Protein AF-A0AAJ2VSM1-F1 (afdb_monomer_lite)

Secondary structure (DSSP, 8-state):
---HHHHHHHHHHHHHHTTPPEEEEE-TTT--EEEEEPPPTT--EEEEEE-TTT--EEEEEE-SS-EEEEPPPP----

pLDDT: mean 93.22, std 11.48, range [51.03, 98.56]

InterPro domains:
  IPR059686 Uncharacterized protein gp6 [PF26833] (4-65)

Structure (mmCIF, N/CA/C/O backbone):
data_AF-A0AAJ2VSM1-F1
#
_entry.id   AF-A0AAJ2VSM1-F1
#
loop_
_atom_site.group_PDB
_atom_site.id
_atom_site.type_symbol
_atom_site.label_atom_id
_atom_site.label_alt_id
_atom_site.label_comp_id
_atom_site.label_asym_id
_atom_site.label_entity_id
_atom_site.label_seq_id
_atom_site.pdbx_PDB_ins_code
_atom_site.Cartn_x
_atom_site.Cartn_y
_atom_site.Cartn_z
_atom_site.occupancy
_atom_site.B_iso_or_equiv
_atom_site.auth_seq_id
_atom_site.auth_comp_id
_atom_site.auth_asym_id
_atom_site.auth_atom_id
_atom_site.pdbx_PDB_model_num
ATOM 1 N N . MET A 1 1 ? 10.296 20.220 -0.610 1.00 51.03 1 MET A N 1
ATOM 2 C CA . MET A 1 1 ? 9.624 19.254 -1.504 1.00 51.03 1 MET A CA 1
ATOM 3 C C . MET A 1 1 ? 9.385 18.001 -0.680 1.00 51.03 1 MET A C 1
ATOM 5 O O . MET A 1 1 ? 10.346 17.515 -0.106 1.00 51.03 1 MET A O 1
ATOM 9 N N . THR A 1 2 ? 8.139 17.568 -0.495 1.00 63.16 2 THR A N 1
ATOM 10 C CA . THR A 1 2 ? 7.821 16.384 0.326 1.00 63.16 2 THR A CA 1
ATOM 11 C C . THR A 1 2 ? 8.100 15.118 -0.483 1.00 63.16 2 THR A C 1
ATOM 13 O O . THR A 1 2 ? 7.543 14.990 -1.574 1.00 63.16 2 THR A O 1
ATOM 16 N N . ASP A 1 3 ? 8.946 14.228 0.035 1.00 89.88 3 ASP A N 1
ATOM 17 C CA . ASP A 1 3 ? 9.319 12.956 -0.600 1.00 89.88 3 ASP A CA 1
ATOM 18 C C . ASP A 1 3 ? 8.118 11.988 -0.708 1.00 89.88 3 ASP A C 1
ATOM 20 O O . ASP A 1 3 ? 7.184 12.054 0.103 1.00 89.88 3 ASP A O 1
ATOM 24 N N . LEU A 1 4 ? 8.112 11.093 -1.707 1.00 91.81 4 LEU A N 1
ATOM 25 C CA . LEU A 1 4 ? 7.007 10.153 -1.969 1.00 91.81 4 LEU A CA 1
ATOM 26 C C . LEU A 1 4 ? 6.689 9.316 -0.726 1.00 91.81 4 LEU A C 1
ATOM 28 O O . LEU A 1 4 ? 5.522 9.177 -0.345 1.00 91.81 4 LEU A O 1
ATOM 32 N N . LYS A 1 5 ? 7.730 8.818 -0.053 1.00 94.06 5 LYS A N 1
ATOM 33 C CA . LYS A 1 5 ? 7.599 8.010 1.160 1.00 94.06 5 LYS A CA 1
ATOM 34 C C . LYS A 1 5 ? 6.949 8.782 2.303 1.00 94.06 5 LYS A C 1
ATOM 36 O O . LYS A 1 5 ? 6.144 8.217 3.049 1.00 94.06 5 LYS A O 1
ATOM 41 N N . GLN A 1 6 ? 7.251 10.074 2.428 1.00 95.50 6 GLN A N 1
ATOM 42 C CA . GLN A 1 6 ? 6.641 10.931 3.441 1.00 95.50 6 GLN A CA 1
ATOM 43 C C . GLN A 1 6 ? 5.146 11.131 3.162 1.00 95.50 6 GLN A C 1
ATOM 45 O O . GLN A 1 6 ? 4.336 10.915 4.060 1.00 95.50 6 GLN A O 1
ATOM 50 N N . ARG A 1 7 ? 4.757 11.453 1.919 1.00 95.19 7 ARG A N 1
ATOM 51 C CA . ARG A 1 7 ? 3.334 11.606 1.547 1.00 95.19 7 ARG A CA 1
ATOM 52 C C . ARG A 1 7 ? 2.538 10.324 1.778 1.00 95.19 7 ARG A C 1
ATOM 54 O O . ARG A 1 7 ? 1.442 10.375 2.329 1.00 95.19 7 ARG A O 1
ATOM 61 N N . TYR A 1 8 ? 3.111 9.185 1.396 1.00 97.00 8 TYR A N 1
ATOM 62 C CA . TYR A 1 8 ? 2.554 7.859 1.654 1.00 97.00 8 TYR A CA 1
ATOM 63 C C . TYR A 1 8 ? 2.337 7.615 3.157 1.00 97.00 8 TYR A C 1
ATOM 65 O O . TYR A 1 8 ? 1.245 7.229 3.576 1.00 97.00 8 TYR A O 1
ATOM 73 N N . THR A 1 9 ? 3.354 7.897 3.976 1.00 96.69 9 THR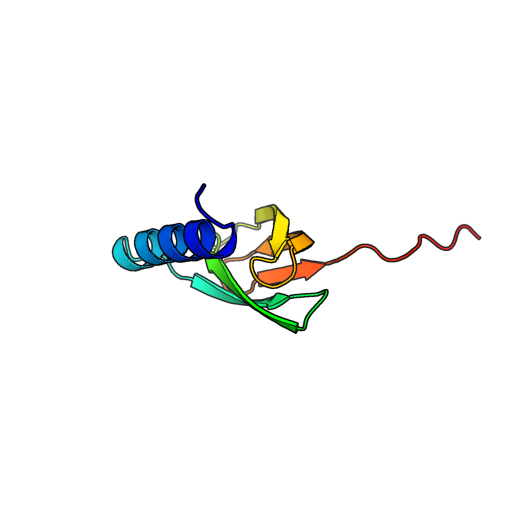 A N 1
ATOM 74 C CA . THR A 1 9 ? 3.295 7.692 5.431 1.00 96.69 9 THR A CA 1
ATOM 75 C C . THR A 1 9 ? 2.232 8.582 6.071 1.00 96.69 9 THR A C 1
ATOM 77 O O . THR A 1 9 ? 1.425 8.113 6.870 1.00 96.69 9 THR A O 1
ATOM 80 N N . GLU A 1 10 ? 2.192 9.862 5.698 1.00 97.12 10 GLU A N 1
ATOM 81 C CA . GLU A 1 10 ? 1.201 10.813 6.202 1.00 97.12 10 GLU A CA 1
ATOM 82 C C . GLU A 1 10 ? -0.226 10.415 5.816 1.00 97.12 10 GLU A C 1
ATOM 84 O O . GLU A 1 10 ? -1.120 10.483 6.657 1.00 97.12 10 GLU A O 1
ATOM 89 N N . TYR A 1 11 ? -0.444 9.975 4.575 1.00 96.94 11 TYR A N 1
ATOM 90 C CA . TYR A 1 11 ? -1.750 9.516 4.105 1.00 96.94 11 TYR A CA 1
ATOM 91 C C . TYR A 1 11 ? -2.235 8.288 4.887 1.00 96.94 11 TYR A C 1
ATOM 93 O O . TYR A 1 11 ? -3.332 8.306 5.444 1.00 96.94 11 TYR A O 1
ATOM 101 N N . ASN A 1 12 ? -1.392 7.261 5.024 1.00 97.94 12 ASN A N 1
ATOM 102 C CA . ASN A 1 12 ? -1.751 6.054 5.768 1.00 97.94 12 ASN A CA 1
ATOM 103 C C . ASN A 1 12 ? -1.968 6.333 7.262 1.00 97.94 12 ASN A C 1
ATOM 105 O O . ASN A 1 12 ? -2.855 5.739 7.870 1.00 97.94 12 ASN A O 1
ATOM 109 N N . ASN A 1 13 ? -1.219 7.264 7.860 1.00 98.00 13 ASN A N 1
ATOM 110 C CA . ASN A 1 13 ? -1.448 7.678 9.246 1.00 98.00 13 ASN A CA 1
ATOM 111 C C . ASN A 1 13 ? -2.824 8.327 9.440 1.00 98.00 13 ASN A C 1
ATOM 113 O O . ASN A 1 13 ? -3.486 8.020 10.429 1.00 98.00 13 ASN A O 1
ATOM 117 N N . ARG A 1 14 ? -3.270 9.174 8.500 1.00 98.38 14 ARG A N 1
ATOM 118 C CA . ARG A 1 14 ? -4.622 9.760 8.538 1.00 98.38 14 ARG A CA 1
ATOM 119 C C . ARG A 1 14 ? -5.686 8.676 8.433 1.00 98.38 14 ARG A C 1
ATOM 121 O O . ARG A 1 14 ? -6.552 8.607 9.290 1.00 98.38 14 ARG A O 1
ATOM 128 N N . LEU A 1 15 ? -5.536 7.752 7.482 1.00 98.12 15 LEU A N 1
ATOM 129 C CA . LEU A 1 15 ? -6.460 6.626 7.340 1.00 98.12 15 LEU A CA 1
ATOM 130 C C . LEU A 1 15 ? -6.576 5.787 8.622 1.00 98.12 15 LEU A C 1
ATOM 132 O O . LEU A 1 15 ? -7.682 5.428 9.017 1.00 98.12 15 LEU A O 1
ATOM 136 N N . ARG A 1 16 ? -5.454 5.500 9.300 1.00 97.56 16 ARG A N 1
ATOM 137 C CA . ARG A 1 16 ? -5.486 4.793 10.592 1.00 97.56 16 ARG A CA 1
ATOM 138 C C . ARG A 1 16 ? -6.187 5.604 11.678 1.00 97.56 16 ARG A C 1
ATOM 140 O O . ARG A 1 16 ? -6.950 5.027 12.445 1.00 97.56 16 ARG A O 1
ATOM 147 N N . ALA A 1 17 ? -5.920 6.909 11.758 1.00 98.19 17 ALA A N 1
ATOM 148 C CA . ALA A 1 17 ? -6.556 7.792 12.734 1.00 98.19 17 ALA A CA 1
ATOM 149 C C . ALA A 1 17 ? -8.078 7.877 12.527 1.00 98.19 17 ALA A C 1
ATOM 151 O O . ALA A 1 17 ? -8.824 7.895 13.502 1.00 98.19 17 ALA A O 1
ATOM 152 N N . ASP A 1 18 ? -8.526 7.826 11.272 1.00 98.06 18 ASP A N 1
ATOM 153 C CA . ASP A 1 18 ? -9.939 7.811 10.881 1.00 98.06 18 ASP A CA 1
ATOM 154 C C . ASP A 1 18 ? -10.595 6.419 11.040 1.00 98.06 18 ASP A C 1
ATOM 156 O O . ASP A 1 18 ? -11.777 6.239 10.752 1.00 98.06 18 ASP A O 1
ATOM 160 N N . GLY A 1 19 ? -9.846 5.413 11.511 1.00 97.75 19 GLY A N 1
ATOM 161 C CA . GLY A 1 19 ? -10.350 4.061 11.765 1.00 97.75 19 GLY A CA 1
ATOM 162 C C . GLY A 1 19 ? -10.463 3.175 10.522 1.00 97.75 19 GLY A C 1
ATOM 163 O O . GLY A 1 19 ? -11.072 2.104 10.583 1.00 97.75 19 GLY A O 1
ATOM 164 N N . HIS A 1 20 ? -9.877 3.571 9.390 1.00 97.88 20 HIS A N 1
ATOM 165 C CA . HIS A 1 20 ? -9.859 2.739 8.192 1.00 97.88 20 HIS A CA 1
ATOM 166 C C . HIS A 1 20 ? -8.915 1.541 8.349 1.00 97.88 20 HIS A C 1
ATOM 168 O O . HIS A 1 20 ? -7.774 1.656 8.801 1.00 97.88 20 HIS A O 1
ATOM 174 N N . LYS A 1 21 ? -9.377 0.373 7.893 1.00 97.62 21 LYS A N 1
ATOM 175 C CA . LYS A 1 21 ? -8.559 -0.839 7.808 1.00 97.62 21 LYS A CA 1
ATOM 176 C C . LYS A 1 21 ? -7.506 -0.678 6.712 1.00 97.62 21 LYS A C 1
ATOM 178 O O . LYS A 1 21 ? -7.847 -0.399 5.562 1.00 97.62 21 LYS A O 1
ATOM 183 N N . LEU A 1 22 ? -6.246 -0.919 7.060 1.00 98.31 22 LEU A N 1
ATOM 184 C CA . LEU A 1 22 ? -5.153 -1.038 6.099 1.00 98.31 22 LEU A CA 1
ATOM 185 C C . LEU A 1 22 ? -4.790 -2.511 5.875 1.00 98.31 22 LEU A C 1
ATOM 187 O O . LEU A 1 22 ? -4.878 -3.333 6.787 1.00 98.31 22 LEU A O 1
ATOM 191 N N . LEU A 1 23 ? -4.379 -2.830 4.653 1.00 98.44 23 LEU A N 1
ATOM 192 C CA . LEU A 1 23 ? -3.873 -4.131 4.231 1.00 98.44 23 LEU A CA 1
ATOM 193 C C . LEU A 1 23 ? -2.424 -3.975 3.791 1.00 98.44 23 LEU A C 1
ATOM 195 O O . LEU A 1 23 ? -2.121 -3.064 3.021 1.00 98.44 23 LEU A O 1
ATOM 199 N N . ALA A 1 24 ? -1.561 -4.874 4.255 1.00 98.25 24 ALA A N 1
ATOM 200 C CA . ALA A 1 24 ? -0.171 -4.945 3.832 1.00 98.25 24 ALA A CA 1
ATOM 201 C C . ALA A 1 24 ? -0.001 -5.968 2.699 1.00 98.25 24 ALA A C 1
ATOM 203 O O . ALA A 1 24 ? -0.610 -7.037 2.731 1.00 98.25 24 ALA A O 1
ATOM 204 N N . PHE A 1 25 ? 0.844 -5.653 1.722 1.00 98.44 25 PHE A N 1
ATOM 205 C CA . PHE A 1 25 ? 1.222 -6.542 0.625 1.00 98.44 25 PHE A CA 1
ATOM 206 C C . PHE A 1 25 ? 2.663 -6.250 0.169 1.00 98.44 25 PHE A C 1
ATOM 208 O O . PHE A 1 25 ? 3.130 -5.118 0.328 1.00 98.44 25 PHE A O 1
ATOM 215 N N . PRO A 1 26 ? 3.394 -7.239 -0.372 1.00 98.25 26 PRO A N 1
ATOM 216 C CA . PRO A 1 26 ? 4.741 -7.013 -0.884 1.00 98.25 26 PRO A CA 1
ATOM 217 C C . PRO A 1 26 ? 4.703 -6.238 -2.205 1.00 98.25 26 PRO A C 1
ATOM 219 O O . PRO A 1 26 ? 3.855 -6.471 -3.070 1.00 98.25 26 PRO A O 1
ATOM 222 N N . CYS A 1 27 ? 5.642 -5.310 -2.382 1.00 97.81 27 CYS A N 1
ATOM 223 C CA . CYS A 1 27 ? 5.846 -4.640 -3.658 1.00 97.81 27 CYS A CA 1
ATOM 224 C C . CYS A 1 27 ? 6.267 -5.653 -4.740 1.00 97.81 27 CYS A C 1
ATOM 226 O O . CYS A 1 27 ? 7.265 -6.344 -4.539 1.00 97.81 27 CYS A O 1
ATOM 228 N N . PRO A 1 28 ? 5.634 -5.672 -5.928 1.00 97.50 28 PRO A N 1
ATOM 229 C CA . PRO A 1 28 ? 6.009 -6.604 -6.996 1.00 97.50 28 PRO A CA 1
ATOM 230 C C . PRO A 1 28 ? 7.409 -6.360 -7.594 1.00 97.50 28 PRO A C 1
ATOM 232 O O . PRO A 1 28 ? 7.907 -7.213 -8.319 1.00 97.50 28 PRO A O 1
ATOM 235 N N . ALA A 1 29 ? 8.042 -5.209 -7.323 1.00 97.12 29 ALA A N 1
ATOM 236 C CA . ALA A 1 29 ? 9.385 -4.882 -7.819 1.00 97.12 29 ALA A CA 1
ATOM 237 C C . ALA A 1 29 ? 10.505 -5.112 -6.794 1.00 97.12 29 ALA A C 1
ATOM 239 O O . ALA A 1 29 ? 11.586 -5.557 -7.163 1.00 97.12 29 ALA A O 1
ATOM 240 N N . CYS A 1 30 ? 10.289 -4.735 -5.529 1.00 97.56 30 CYS A N 1
ATOM 241 C CA . CYS A 1 30 ? 11.348 -4.721 -4.510 1.00 97.56 30 CYS A CA 1
ATOM 242 C C . CYS A 1 30 ? 11.020 -5.517 -3.244 1.00 97.56 30 CYS A C 1
ATOM 244 O O . CYS A 1 30 ? 11.796 -5.462 -2.291 1.00 97.56 30 CYS A O 1
ATOM 246 N N . ASP A 1 31 ? 9.869 -6.194 -3.208 1.00 97.94 31 ASP A N 1
ATOM 247 C CA . ASP A 1 31 ? 9.391 -7.046 -2.108 1.00 97.94 31 ASP A CA 1
ATOM 248 C C . ASP A 1 31 ? 9.170 -6.337 -0.753 1.00 97.94 31 ASP A C 1
ATOM 250 O O . ASP A 1 31 ? 8.662 -6.915 0.204 1.00 97.94 31 ASP A O 1
ATOM 254 N N . GLN A 1 32 ? 9.471 -5.038 -0.655 1.00 98.19 32 GLN A N 1
ATOM 255 C CA . GLN A 1 32 ? 9.173 -4.245 0.537 1.00 98.19 32 GLN A CA 1
ATOM 256 C C . GLN A 1 32 ? 7.663 -4.157 0.773 1.00 98.19 32 GLN A C 1
ATOM 258 O O . GLN A 1 32 ? 6.886 -3.959 -0.163 1.00 98.19 32 GLN A O 1
ATOM 263 N N . ALA A 1 33 ? 7.257 -4.239 2.041 1.00 98.06 33 ALA A N 1
ATOM 264 C CA . ALA A 1 33 ? 5.856 -4.148 2.426 1.00 98.06 33 ALA A CA 1
ATOM 265 C C . ALA A 1 33 ? 5.278 -2.751 2.140 1.00 98.06 33 ALA A C 1
ATOM 267 O O . ALA A 1 33 ? 5.852 -1.722 2.516 1.00 98.06 33 ALA A O 1
ATOM 268 N N . ILE A 1 34 ? 4.112 -2.726 1.502 1.00 98.12 34 ILE A N 1
ATOM 269 C CA . ILE A 1 34 ? 3.297 -1.542 1.236 1.00 98.12 34 ILE A CA 1
ATOM 270 C C . ILE A 1 34 ? 1.945 -1.751 1.911 1.00 98.12 34 ILE A C 1
ATOM 272 O O . ILE A 1 34 ? 1.382 -2.840 1.869 1.00 98.12 34 ILE A O 1
ATOM 276 N N . GLU A 1 35 ? 1.406 -0.701 2.511 1.00 98.19 35 GLU A N 1
ATOM 277 C CA . GLU A 1 35 ? 0.066 -0.675 3.078 1.00 98.19 35 GLU A CA 1
ATOM 278 C C . GLU A 1 35 ? -0.866 0.166 2.208 1.00 98.19 35 GLU A C 1
ATOM 280 O O . GLU A 1 35 ? -0.493 1.214 1.677 1.00 98.19 35 GLU A O 1
ATOM 285 N N . THR A 1 36 ? -2.113 -0.271 2.096 1.00 98.19 36 THR A N 1
ATOM 286 C CA . THR A 1 36 ? -3.179 0.444 1.392 1.00 98.19 36 THR A CA 1
ATOM 287 C C . THR A 1 36 ? -4.488 0.296 2.149 1.00 98.19 36 THR A C 1
ATOM 289 O O . THR A 1 36 ? -4.684 -0.682 2.867 1.00 98.19 36 THR A O 1
ATOM 292 N N . GLN A 1 37 ? -5.401 1.246 1.976 1.00 98.38 37 GLN A N 1
ATOM 293 C CA . GLN A 1 37 ? -6.764 1.123 2.486 1.00 98.38 37 GLN A CA 1
ATOM 294 C C . GLN A 1 37 ? -7.455 -0.104 1.890 1.00 98.38 37 GLN A C 1
ATOM 296 O O . GLN A 1 37 ? -7.378 -0.302 0.680 1.00 98.38 37 GLN A O 1
ATOM 301 N N . ALA A 1 38 ? -8.125 -0.894 2.731 1.00 98.38 38 ALA A N 1
ATOM 302 C CA . ALA A 1 38 ? -9.009 -1.967 2.290 1.00 98.38 38 ALA A CA 1
ATOM 303 C C . ALA A 1 38 ? -10.233 -1.392 1.564 1.00 98.38 38 ALA A C 1
ATOM 305 O O . ALA A 1 38 ? -10.804 -0.394 2.013 1.00 98.38 38 ALA A O 1
ATOM 306 N N . ALA A 1 39 ? -10.670 -2.051 0.492 1.00 98.19 39 ALA A N 1
ATOM 307 C CA . ALA A 1 39 ? -11.935 -1.709 -0.151 1.00 98.19 39 ALA A CA 1
ATOM 308 C C . ALA A 1 39 ? -13.129 -2.084 0.760 1.00 98.19 39 ALA A C 1
ATOM 310 O O . ALA A 1 39 ? -12.997 -2.955 1.631 1.00 98.19 39 ALA A O 1
ATOM 311 N N . PRO A 1 40 ? -14.306 -1.458 0.592 1.00 97.44 40 PRO A N 1
ATOM 312 C CA . PRO A 1 40 ? -15.548 -1.921 1.194 1.00 97.44 40 PRO A CA 1
ATOM 313 C C . PRO A 1 40 ? -15.833 -3.393 0.876 1.00 97.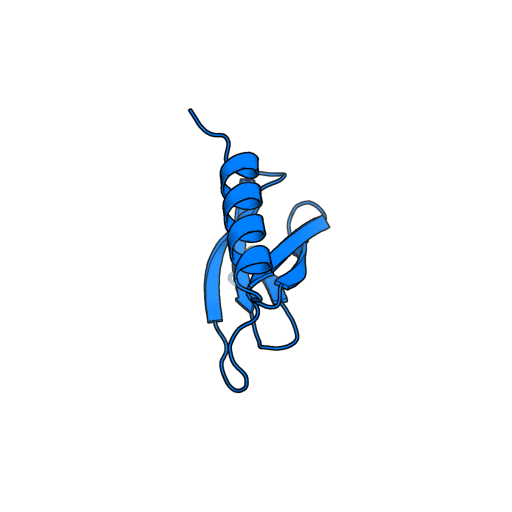44 40 PRO A C 1
ATOM 315 O O . PRO A 1 40 ? -15.362 -3.956 -0.113 1.00 97.44 40 PRO A O 1
ATOM 318 N N . ALA A 1 41 ? -16.609 -4.048 1.738 1.00 96.94 41 ALA A N 1
ATOM 319 C CA . ALA A 1 41 ? -17.011 -5.429 1.499 1.00 96.94 41 ALA A CA 1
ATOM 320 C C . ALA A 1 41 ? -17.875 -5.527 0.230 1.00 96.94 41 ALA A C 1
ATOM 322 O O . ALA A 1 41 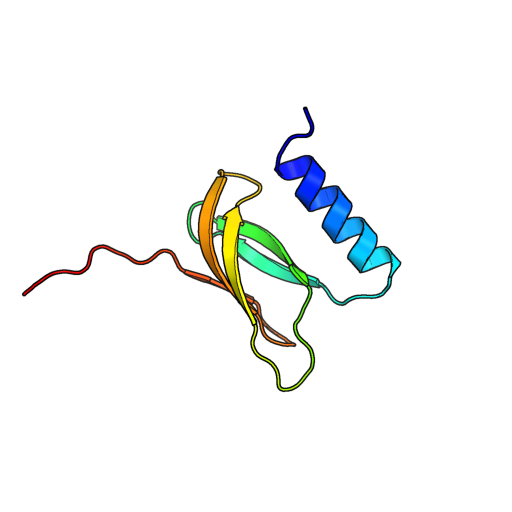? -18.868 -4.816 0.113 1.00 96.94 41 ALA A O 1
ATOM 323 N N . GLY A 1 42 ? -17.507 -6.433 -0.679 1.00 96.19 42 GLY A N 1
ATOM 324 C CA . GLY A 1 42 ? -18.173 -6.611 -1.974 1.00 96.19 42 GLY A CA 1
ATOM 325 C C . GLY A 1 42 ? -17.555 -5.810 -3.123 1.00 96.19 42 GLY A C 1
ATOM 326 O O . GLY A 1 42 ? -17.852 -6.126 -4.271 1.00 96.19 42 GLY A O 1
ATOM 327 N N . ASP A 1 43 ? -16.659 -4.864 -2.825 1.00 97.38 43 ASP A N 1
ATOM 328 C CA . ASP A 1 43 ? -15.978 -4.052 -3.831 1.00 97.38 43 ASP A CA 1
ATOM 329 C C . ASP A 1 43 ? -14.561 -4.565 -4.124 1.00 97.38 43 ASP A C 1
ATOM 331 O O . ASP A 1 43 ? -13.865 -5.120 -3.262 1.00 97.38 43 ASP A O 1
ATOM 335 N N . GLU A 1 44 ? -14.120 -4.300 -5.351 1.00 98.00 44 GLU A N 1
ATOM 336 C CA . GLU A 1 44 ? -12.734 -4.397 -5.790 1.00 98.00 44 GLU A CA 1
ATOM 337 C C . GLU A 1 44 ? -12.312 -3.037 -6.349 1.00 98.00 44 GLU A C 1
ATOM 339 O O . GLU A 1 44 ? -13.035 -2.420 -7.132 1.00 98.00 44 GLU A O 1
ATOM 344 N N . TRP A 1 45 ? -11.158 -2.547 -5.907 1.00 98.00 45 TRP A N 1
ATOM 345 C CA . TRP A 1 45 ? -10.565 -1.311 -6.394 1.00 98.00 45 TRP A CA 1
ATOM 346 C C . TRP A 1 45 ? -9.292 -1.614 -7.156 1.00 98.00 45 TRP A C 1
ATOM 348 O O . TRP A 1 45 ? -8.394 -2.277 -6.628 1.00 98.00 45 TRP A O 1
ATOM 358 N N . ASP A 1 46 ? -9.176 -1.034 -8.341 1.00 96.31 46 ASP A N 1
ATOM 359 C CA . ASP A 1 46 ? -7.966 -1.066 -9.137 1.00 96.31 46 ASP A CA 1
ATOM 360 C C . ASP A 1 46 ? -7.420 0.343 -9.403 1.00 96.31 46 ASP A C 1
ATOM 362 O O . ASP A 1 46 ? -8.154 1.324 -9.537 1.00 96.31 46 ASP A O 1
ATOM 366 N N . THR A 1 47 ? -6.095 0.483 -9.388 1.00 96.12 47 THR A N 1
ATOM 367 C CA . THR A 1 47 ? -5.437 1.764 -9.663 1.00 96.12 47 THR A CA 1
ATOM 368 C C . THR A 1 47 ? -3.973 1.578 -10.048 1.00 96.12 47 THR A C 1
ATOM 370 O O . THR A 1 47 ? -3.312 0.641 -9.599 1.00 96.12 47 THR A O 1
ATOM 373 N N . LEU A 1 48 ? -3.425 2.505 -10.835 1.00 96.62 48 LEU A N 1
ATOM 374 C CA . LEU A 1 48 ? -1.978 2.616 -11.011 1.00 96.62 48 LEU A CA 1
ATOM 375 C C . LEU A 1 48 ? -1.359 3.300 -9.788 1.00 96.62 48 LEU A C 1
ATOM 377 O O . LEU A 1 48 ? -1.817 4.356 -9.353 1.00 96.62 48 LEU A O 1
ATOM 381 N N . ALA A 1 49 ? -0.301 2.704 -9.241 1.00 96.00 49 ALA A N 1
ATOM 382 C CA . ALA A 1 49 ? 0.387 3.206 -8.059 1.00 96.00 49 ALA A CA 1
ATOM 383 C C . ALA A 1 49 ? 1.910 3.111 -8.207 1.00 96.00 49 ALA A C 1
ATOM 385 O O . ALA A 1 49 ? 2.428 2.252 -8.917 1.00 96.00 49 ALA A O 1
ATOM 386 N N . ASN A 1 50 ? 2.630 3.970 -7.485 1.00 96.19 50 ASN A N 1
ATOM 387 C CA . ASN A 1 50 ? 4.083 3.897 -7.346 1.00 96.19 50 ASN A CA 1
ATOM 388 C C . ASN A 1 50 ? 4.458 3.328 -5.977 1.00 96.19 50 ASN A C 1
ATOM 390 O O . ASN A 1 50 ? 3.813 3.6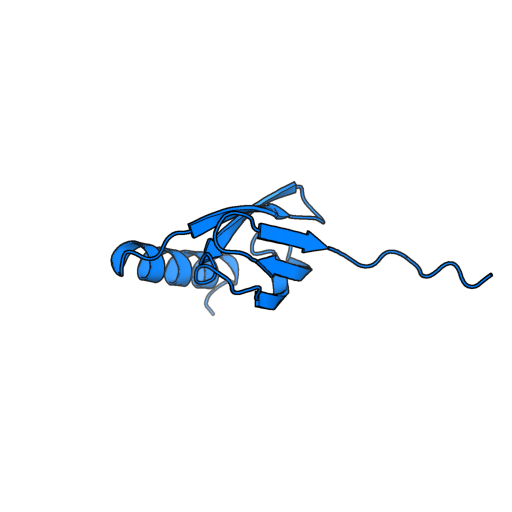16 -4.966 1.00 96.19 50 ASN A O 1
ATOM 394 N N . CYS A 1 51 ? 5.514 2.519 -5.928 1.00 97.25 51 CYS A N 1
ATOM 395 C CA . CYS A 1 51 ? 6.042 2.002 -4.672 1.00 97.25 51 CYS A CA 1
ATOM 396 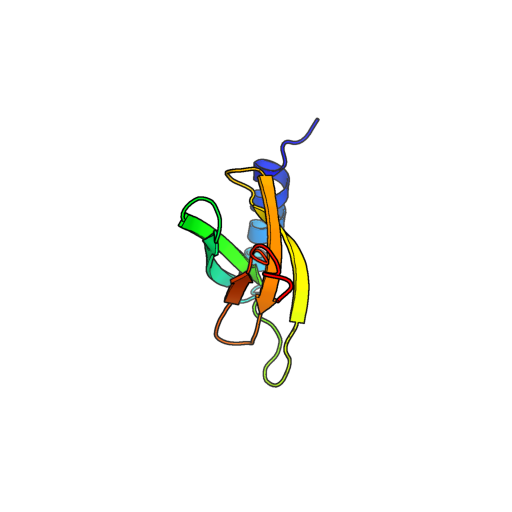C C . CYS A 1 51 ? 6.718 3.135 -3.881 1.00 97.25 51 CYS A C 1
ATOM 398 O O . CYS A 1 51 ? 7.620 3.774 -4.415 1.00 97.25 51 CYS A O 1
ATOM 400 N N . PRO A 1 52 ? 6.382 3.367 -2.600 1.00 97.44 52 PRO A N 1
ATOM 401 C CA . PRO A 1 52 ? 7.034 4.405 -1.798 1.00 97.44 52 PRO A CA 1
ATOM 402 C C . PRO A 1 52 ? 8.496 4.086 -1.439 1.00 97.44 52 PRO A C 1
ATOM 404 O O . PRO A 1 52 ? 9.172 4.934 -0.866 1.00 97.44 52 PRO A O 1
ATOM 407 N N . HIS A 1 53 ? 8.976 2.869 -1.724 1.00 96.56 53 HIS A N 1
ATOM 408 C CA . HIS A 1 53 ? 10.340 2.428 -1.402 1.00 96.56 53 HIS A CA 1
ATOM 409 C C . HIS A 1 53 ? 11.282 2.420 -2.605 1.00 96.56 53 HIS A C 1
ATOM 411 O O . HIS A 1 53 ? 12.461 2.710 -2.441 1.00 96.56 53 HIS A O 1
ATOM 417 N N . CYS A 1 54 ? 10.787 2.050 -3.790 1.00 96.25 54 CYS A N 1
ATOM 418 C CA . CYS A 1 54 ? 11.596 1.931 -5.011 1.00 96.25 54 CYS A CA 1
ATOM 419 C C . CYS A 1 54 ? 11.033 2.703 -6.212 1.00 96.25 54 CYS A C 1
ATOM 421 O O . CYS A 1 54 ? 11.570 2.586 -7.307 1.00 96.25 54 CYS A O 1
ATOM 423 N N . GLU A 1 55 ? 9.924 3.426 -6.031 1.00 95.81 55 GLU A N 1
ATOM 424 C CA . GLU A 1 55 ? 9.245 4.262 -7.036 1.00 95.81 55 GLU A CA 1
ATOM 425 C C . GLU A 1 55 ? 8.689 3.528 -8.268 1.00 95.81 55 GLU A C 1
ATOM 427 O O . GLU A 1 55 ? 7.958 4.127 -9.062 1.00 95.81 55 GLU A O 1
ATOM 432 N N . ALA A 1 56 ? 8.925 2.216 -8.388 1.00 95.75 56 ALA A N 1
ATOM 433 C CA . ALA A 1 56 ? 8.379 1.385 -9.453 1.00 95.75 56 ALA A CA 1
ATOM 434 C C . ALA A 1 56 ? 6.854 1.528 -9.544 1.00 95.75 56 ALA A C 1
ATOM 436 O O . ALA A 1 56 ? 6.148 1.473 -8.532 1.00 95.75 56 ALA A O 1
ATOM 437 N N . MET A 1 57 ? 6.363 1.701 -10.768 1.00 96.00 57 MET A N 1
ATOM 438 C CA . MET A 1 57 ? 4.938 1.752 -11.065 1.00 96.00 57 MET A CA 1
ATOM 439 C C . MET A 1 57 ? 4.383 0.332 -11.197 1.00 96.00 57 MET A C 1
ATOM 441 O O . MET A 1 57 ? 5.000 -0.521 -11.832 1.00 96.00 57 MET A O 1
ATOM 445 N N . TYR A 1 58 ? 3.219 0.082 -10.611 1.00 96.81 58 TYR A N 1
ATOM 446 C CA . TYR A 1 58 ? 2.517 -1.196 -10.673 1.00 96.81 58 TYR A CA 1
ATOM 447 C C . TYR A 1 58 ? 1.003 -0.974 -10.719 1.00 96.81 58 TYR A C 1
ATOM 449 O O . TYR A 1 58 ? 0.492 0.069 -10.302 1.00 96.81 58 TYR A O 1
ATOM 457 N N . PHE A 1 59 ? 0.280 -1.971 -11.218 1.00 97.56 59 PHE A N 1
ATOM 458 C CA . PHE A 1 59 ? -1.172 -2.028 -11.134 1.00 97.56 59 PHE A CA 1
ATOM 459 C C . PHE A 1 59 ? -1.564 -2.639 -9.790 1.00 97.56 59 PHE A C 1
ATOM 461 O O . PHE A 1 59 ? -1.152 -3.753 -9.472 1.00 97.56 59 PHE A O 1
ATOM 468 N N . LYS A 1 60 ? -2.293 -1.891 -8.965 1.00 98.06 60 LYS A N 1
ATOM 469 C CA . LYS A 1 60 ? -2.706 -2.290 -7.620 1.00 98.06 60 LYS A CA 1
ATOM 470 C C . LYS A 1 60 ? -4.157 -2.743 -7.648 1.00 98.06 60 LYS A C 1
ATOM 472 O O . LYS A 1 60 ? -5.000 -1.976 -8.096 1.00 98.06 60 LYS A O 1
ATOM 477 N N . ILE A 1 61 ? -4.432 -3.917 -7.089 1.00 98.31 61 ILE A N 1
ATOM 478 C CA . ILE A 1 61 ? -5.779 -4.470 -6.919 1.00 98.31 61 ILE A CA 1
ATOM 479 C C . ILE A 1 61 ? -6.030 -4.666 -5.424 1.00 98.31 61 ILE A C 1
ATOM 481 O O . ILE A 1 61 ? -5.184 -5.220 -4.710 1.00 98.31 61 ILE A O 1
ATOM 485 N N . VAL A 1 62 ? -7.173 -4.189 -4.930 1.00 98.56 62 VAL A N 1
ATOM 486 C CA . VAL A 1 62 ? -7.517 -4.196 -3.505 1.00 98.56 62 VAL A CA 1
ATOM 487 C C . VAL A 1 62 ? -8.960 -4.632 -3.284 1.00 98.56 62 VAL A C 1
ATOM 489 O O . VAL A 1 62 ? -9.884 -4.091 -3.875 1.00 98.56 62 VAL A O 1
ATOM 492 N N . THR A 1 63 ? -9.144 -5.565 -2.357 1.00 98.50 63 THR A N 1
ATOM 493 C CA . THR A 1 63 ? -10.442 -6.017 -1.842 1.00 98.50 63 THR A CA 1
ATOM 494 C C . THR A 1 63 ? -10.572 -5.640 -0.362 1.00 98.50 63 THR A C 1
ATOM 496 O O . THR A 1 63 ? -9.686 -5.014 0.229 1.00 98.50 63 THR A O 1
ATOM 499 N N . SER A 1 64 ? -11.654 -6.064 0.289 1.00 98.06 64 SER A N 1
ATOM 500 C CA . SER A 1 64 ? -11.832 -5.882 1.740 1.00 98.06 64 SER A CA 1
ATOM 501 C C . SER A 1 64 ? -10.856 -6.680 2.624 1.00 98.06 64 SER A C 1
ATOM 503 O O . SER A 1 64 ? -10.660 -6.360 3.809 1.00 98.06 64 SER A O 1
ATOM 505 N N . THR A 1 65 ? -10.216 -7.718 2.078 1.00 98.12 65 THR A N 1
ATOM 506 C CA . THR A 1 65 ? -9.362 -8.642 2.847 1.00 98.12 65 THR A CA 1
ATOM 507 C C . THR A 1 65 ? -7.962 -8.833 2.284 1.00 98.12 65 THR A C 1
ATOM 509 O O . THR A 1 65 ? -7.099 -9.292 3.026 1.00 98.12 65 THR A O 1
ATOM 512 N N . ALA A 1 66 ? -7.715 -8.484 1.024 1.00 98.06 66 ALA A N 1
ATOM 513 C CA . ALA A 1 66 ? -6.421 -8.669 0.374 1.00 98.06 66 ALA A CA 1
ATOM 514 C C . ALA A 1 66 ? -6.077 -7.503 -0.560 1.00 98.06 66 ALA A C 1
ATOM 516 O O . ALA A 1 66 ? -6.962 -6.873 -1.135 1.00 98.06 66 ALA A O 1
ATOM 517 N N . ALA A 1 67 ? -4.782 -7.256 -0.728 1.00 98.38 67 ALA A N 1
ATOM 518 C CA . ALA A 1 67 ? -4.233 -6.334 -1.709 1.00 98.38 67 ALA A CA 1
ATOM 519 C C . ALA A 1 67 ? -3.044 -7.003 -2.403 1.00 98.38 67 ALA A C 1
ATOM 521 O O . ALA A 1 67 ? -2.329 -7.787 -1.779 1.00 98.38 67 ALA A O 1
ATOM 522 N N . HIS A 1 68 ? -2.834 -6.705 -3.679 1.00 98.19 68 HIS A N 1
ATOM 523 C CA . HIS A 1 68 ? -1.642 -7.128 -4.406 1.00 98.19 68 HIS A CA 1
ATOM 524 C C . HIS A 1 68 ? -1.307 -6.139 -5.522 1.00 98.19 68 HIS A C 1
ATOM 526 O O . HIS A 1 68 ? -2.150 -5.354 -5.964 1.00 98.19 68 HIS A O 1
ATOM 532 N N . GLY A 1 69 ? -0.047 -6.158 -5.948 1.00 97.38 69 GLY A N 1
ATOM 533 C CA . GLY A 1 69 ? 0.437 -5.383 -7.081 1.00 97.38 69 GLY A CA 1
ATOM 534 C C . GLY A 1 69 ? 0.905 -6.299 -8.203 1.00 97.38 69 GLY A C 1
ATOM 535 O O . GLY A 1 69 ? 1.465 -7.360 -7.939 1.00 97.38 69 GLY A O 1
ATOM 536 N N . VAL A 1 70 ? 0.720 -5.866 -9.447 1.00 96.00 70 VAL A N 1
ATOM 537 C CA . VAL A 1 70 ? 1.194 -6.567 -10.642 1.00 96.00 70 VAL A CA 1
ATOM 538 C C . VAL A 1 70 ? 1.974 -5.591 -11.514 1.00 96.00 70 VAL A C 1
ATOM 540 O O . VAL A 1 70 ? 1.521 -4.478 -11.785 1.00 96.00 70 VAL A O 1
ATOM 543 N N . ILE A 1 71 ? 3.155 -6.009 -11.960 1.00 93.88 71 ILE A N 1
ATOM 544 C CA . ILE A 1 71 ? 3.885 -5.341 -13.039 1.00 93.88 71 ILE A CA 1
ATOM 545 C C . ILE A 1 71 ? 3.684 -6.218 -14.274 1.00 93.88 71 ILE A C 1
ATOM 547 O O . ILE A 1 71 ? 4.084 -7.383 -14.232 1.00 93.88 71 ILE A O 1
ATOM 551 N N . PRO A 1 72 ? 3.031 -5.724 -15.340 1.00 79.81 72 PRO A N 1
ATOM 552 C CA . PRO A 1 72 ? 2.878 -6.513 -16.551 1.00 79.81 72 PRO A CA 1
ATOM 553 C C . PRO A 1 72 ? 4.263 -6.859 -17.107 1.00 79.81 72 PRO A C 1
ATOM 555 O O . PRO A 1 72 ? 5.106 -5.981 -17.303 1.00 79.81 72 PRO A O 1
ATOM 558 N N . GLY A 1 73 ? 4.500 -8.155 -17.313 1.00 74.50 73 GLY A N 1
ATOM 559 C CA . GLY A 1 73 ? 5.698 -8.649 -17.983 1.00 74.50 73 GLY A CA 1
ATOM 560 C C . GLY A 1 73 ? 5.690 -8.315 -19.480 1.00 74.50 73 GLY A C 1
ATOM 561 O O . GLY A 1 73 ? 4.688 -7.808 -19.997 1.00 74.50 73 GLY A O 1
ATOM 562 N N . PRO A 1 74 ? 6.791 -8.603 -20.198 1.00 66.62 74 PRO A N 1
ATOM 563 C CA . PRO A 1 74 ? 6.804 -8.496 -21.648 1.00 66.62 74 PRO A CA 1
ATOM 564 C C . PRO A 1 74 ? 5.663 -9.333 -22.232 1.00 66.62 74 PRO A C 1
ATOM 566 O O . PRO A 1 74 ? 5.496 -10.499 -21.876 1.00 66.62 74 PRO A O 1
ATOM 569 N N . ILE A 1 75 ? 4.883 -8.743 -23.134 1.00 64.06 75 ILE A N 1
ATOM 570 C CA . ILE A 1 75 ? 3.963 -9.507 -23.973 1.00 64.06 75 ILE A CA 1
ATOM 571 C C . ILE A 1 75 ? 4.856 -10.239 -24.980 1.00 64.06 75 ILE A C 1
ATOM 573 O O . ILE A 1 75 ? 5.358 -9.609 -25.911 1.00 64.06 75 ILE A O 1
ATOM 577 N N . GLU A 1 76 ? 5.106 -11.535 -24.780 1.00 58.44 76 GLU A N 1
ATOM 578 C CA . GLU A 1 76 ? 5.643 -12.384 -25.848 1.00 58.44 76 GLU A CA 1
ATOM 579 C C . GLU A 1 76 ? 4.602 -12.412 -26.970 1.00 58.44 76 GLU A C 1
ATOM 581 O O . GLU A 1 76 ? 3.586 -13.104 -26.904 1.00 58.44 76 GLU A O 1
ATOM 586 N N . GLN A 1 77 ? 4.823 -11.567 -27.974 1.00 54.06 77 GLN A N 1
ATOM 587 C CA . GLN A 1 77 ? 4.096 -11.618 -29.232 1.00 54.06 77 GLN A CA 1
ATOM 588 C C . GLN A 1 77 ? 4.595 -12.872 -29.954 1.00 54.06 77 GLN A C 1
ATOM 590 O O . GLN A 1 77 ? 5.753 -12.914 -30.369 1.00 54.06 77 GLN A O 1
ATOM 595 N N . GLN A 1 78 ? 3.752 -13.906 -29.991 1.00 54.09 78 GLN A N 1
ATOM 596 C CA . GLN A 1 78 ? 3.963 -15.101 -30.815 1.00 54.09 78 GLN A CA 1
ATOM 597 C C . GLN A 1 78 ? 4.001 -14.740 -32.300 1.00 54.09 78 GLN A 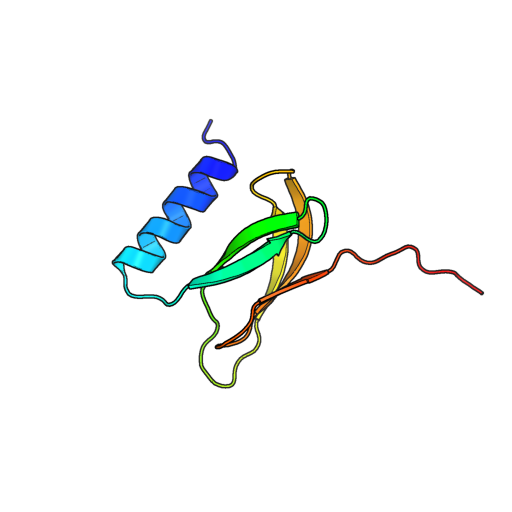C 1
ATOM 599 O O . GLN A 1 78 ? 3.208 -13.859 -32.707 1.00 54.09 78 GLN A O 1
#

Radius of gyration: 13.63 Å; chains: 1; bounding box: 30×34×44 Å

Organism: NCBI:txid272774

Foldseek 3Di:
DQALLRVQVVVVVVCVVVVFDWAWDADPPPGDIHIDTADPAPDKDWDWDADSVPRDIWIWIHHNHDIDTHDDDDDPPD

Sequence (78 aa):
MTDLKQRYTEYNNRLRADGHKLLAFPCPACDQAIETQAAPAGDEWDTLANCPHCEAMYFKIVTSTAAHGVIPGPIEQQ